Protein AF-A0A3S0FMB6-F1 (afdb_monomer_lite)

Sequence (71 aa):
MGFTGRLRKRLAVPLLIIGAGFFAIAATSPARADFRVCNATQNLVGVGIGYRAKAGWITEGWWHIEGSTCK

Structure (mmCIF, N/CA/C/O backbone):
data_AF-A0A3S0FMB6-F1
#
_entry.id   AF-A0A3S0FMB6-F1
#
loop_
_atom_site.group_PDB
_atom_site.id
_atom_site.type_symbol
_atom_site.label_atom_id
_atom_site.label_alt_id
_atom_site.label_comp_id
_atom_site.label_asym_id
_atom_site.label_entity_id
_atom_site.label_seq_id
_atom_site.pdbx_PDB_ins_code
_atom_site.Cartn_x
_atom_site.Cartn_y
_atom_site.Cartn_z
_atom_site.occupancy
_atom_site.B_iso_or_equiv
_atom_site.auth_seq_id
_atom_site.auth_comp_id
_atom_site.auth_asym_id
_atom_site.auth_atom_id
_atom_site.pdbx_PDB_model_num
ATOM 1 N N . MET A 1 1 ? 30.666 34.056 -41.074 1.00 50.59 1 MET A N 1
ATOM 2 C CA . MET A 1 1 ? 30.759 33.245 -39.834 1.00 50.59 1 MET A CA 1
ATOM 3 C C . MET A 1 1 ? 29.398 33.262 -39.137 1.00 50.59 1 MET A C 1
ATOM 5 O O . MET A 1 1 ? 29.011 34.310 -38.654 1.00 50.59 1 MET A O 1
ATOM 9 N N . GLY A 1 2 ? 28.605 32.182 -39.154 1.00 55.69 2 GLY A N 1
ATOM 10 C CA . GLY A 1 2 ? 27.253 32.224 -38.550 1.00 55.69 2 GLY A CA 1
ATOM 11 C C . GLY A 1 2 ? 26.397 30.954 -38.658 1.00 55.69 2 GLY A C 1
ATOM 12 O O . GLY A 1 2 ? 25.426 30.808 -37.917 1.00 55.69 2 GLY A O 1
ATOM 13 N N . PHE A 1 3 ? 26.764 30.007 -39.528 1.00 56.56 3 PHE A N 1
ATOM 14 C CA . PHE A 1 3 ? 26.017 28.754 -39.714 1.00 56.56 3 PHE A CA 1
ATOM 15 C C . PHE A 1 3 ? 26.376 27.656 -38.695 1.00 56.56 3 PHE A C 1
ATOM 17 O O . PHE A 1 3 ? 25.498 26.918 -38.250 1.00 56.56 3 PHE A O 1
ATOM 24 N N . THR A 1 4 ? 27.629 27.596 -38.234 1.00 57.22 4 THR A N 1
ATOM 25 C CA . THR A 1 4 ? 28.125 26.574 -37.288 1.00 57.22 4 THR A CA 1
ATOM 26 C C . THR A 1 4 ? 27.474 26.653 -35.901 1.00 57.22 4 THR A C 1
ATOM 28 O O . THR A 1 4 ? 27.158 25.626 -35.304 1.00 57.22 4 THR A O 1
ATOM 31 N N . GLY A 1 5 ? 27.186 27.858 -35.394 1.00 55.91 5 GLY A N 1
ATOM 32 C CA . GLY A 1 5 ? 26.546 28.046 -34.082 1.00 55.91 5 GLY A CA 1
ATOM 33 C C . GLY A 1 5 ? 25.047 27.716 -34.049 1.00 55.91 5 GLY A C 1
ATOM 34 O O . GLY A 1 5 ? 24.522 27.315 -33.010 1.00 55.91 5 GLY A O 1
ATOM 35 N N . ARG A 1 6 ? 24.348 27.851 -35.184 1.00 59.69 6 ARG A N 1
ATOM 36 C CA . ARG A 1 6 ? 22.895 27.626 -35.280 1.00 59.69 6 ARG A CA 1
ATOM 37 C C . ARG A 1 6 ? 22.561 26.136 -35.423 1.00 59.69 6 ARG A C 1
ATOM 39 O O . ARG A 1 6 ? 21.598 25.674 -34.819 1.00 59.69 6 ARG A O 1
ATOM 46 N N . LEU A 1 7 ? 23.402 25.377 -36.132 1.00 58.59 7 LEU A N 1
ATOM 47 C CA . LEU A 1 7 ? 23.300 23.917 -36.259 1.00 58.59 7 LEU A CA 1
ATOM 48 C C . LEU A 1 7 ? 23.625 23.193 -34.936 1.00 58.59 7 LEU A C 1
ATOM 50 O O . LEU A 1 7 ? 22.893 22.296 -34.526 1.00 58.59 7 LEU A O 1
ATOM 54 N N . ARG A 1 8 ? 24.650 23.661 -34.207 1.00 59.81 8 ARG A N 1
ATOM 55 C CA . ARG A 1 8 ? 25.045 23.132 -32.886 1.00 59.81 8 ARG A CA 1
ATOM 56 C C . ARG A 1 8 ? 23.946 23.300 -31.824 1.00 59.81 8 ARG A C 1
ATOM 58 O O . ARG A 1 8 ? 23.749 22.404 -31.013 1.00 59.81 8 ARG A O 1
ATOM 65 N N . LYS A 1 9 ? 23.180 24.401 -31.864 1.00 57.06 9 LYS A N 1
ATOM 66 C CA . LYS A 1 9 ? 22.010 24.618 -30.986 1.00 57.06 9 LYS A CA 1
ATOM 67 C C . LYS A 1 9 ? 20.791 23.762 -31.364 1.00 57.06 9 LYS A C 1
ATOM 69 O O . LYS A 1 9 ? 20.060 23.353 -30.471 1.00 57.06 9 LYS A O 1
ATOM 74 N N . ARG A 1 10 ? 20.576 23.466 -32.655 1.00 62.50 10 ARG A N 1
ATOM 75 C CA . ARG A 1 10 ? 19.443 22.640 -33.128 1.00 62.50 10 ARG A CA 1
ATOM 76 C C . ARG A 1 10 ? 19.589 21.153 -32.796 1.00 62.50 10 ARG A C 1
ATOM 78 O O . ARG A 1 10 ? 18.582 20.502 -32.560 1.00 62.50 10 ARG A O 1
ATOM 85 N N . LEU A 1 11 ? 20.818 20.642 -32.741 1.00 65.56 11 LEU A N 1
ATOM 86 C CA . LEU A 1 11 ? 21.108 19.259 -32.339 1.00 65.56 11 LEU A CA 1
ATOM 87 C C . LEU A 1 11 ? 21.216 19.081 -30.814 1.00 65.56 11 LEU A C 1
ATOM 89 O O . LEU A 1 11 ? 20.957 17.995 -30.311 1.00 65.56 11 LEU A O 1
ATOM 93 N N . ALA A 1 12 ? 21.548 20.137 -30.064 1.00 72.50 12 ALA A N 1
ATOM 94 C CA . ALA A 1 12 ? 21.707 20.062 -28.609 1.00 72.50 12 ALA A CA 1
ATOM 95 C C . ALA A 1 12 ? 20.385 19.821 -27.855 1.00 72.50 12 ALA A C 1
ATOM 97 O O . ALA A 1 12 ? 20.367 19.083 -26.877 1.00 72.50 12 ALA A O 1
ATOM 98 N N . VAL A 1 13 ? 19.278 20.414 -28.314 1.00 76.44 13 VAL A N 1
ATOM 99 C CA . VAL A 1 13 ? 17.957 20.276 -27.674 1.00 76.44 13 VAL A CA 1
ATOM 100 C C . VAL A 1 13 ? 17.417 18.836 -27.717 1.00 76.44 13 VAL A C 1
ATOM 102 O O . VAL A 1 13 ? 17.104 18.313 -26.650 1.00 76.44 13 VAL A O 1
ATOM 105 N N . PRO A 1 14 ? 17.331 18.144 -28.872 1.00 78.50 14 PRO A N 1
ATOM 106 C CA . PRO A 1 14 ? 16.847 16.761 -28.900 1.00 78.50 14 PRO A CA 1
ATOM 107 C C . PRO A 1 14 ? 17.773 15.804 -28.140 1.00 78.50 14 PRO A C 1
ATOM 109 O O . PRO A 1 14 ? 17.292 14.886 -27.485 1.00 78.50 14 PRO A O 1
ATOM 112 N N . LEU A 1 15 ? 19.088 16.047 -28.154 1.00 85.00 15 LEU A N 1
ATOM 113 C CA . LEU A 1 15 ? 20.046 15.232 -27.407 1.00 85.00 15 LEU A CA 1
ATOM 114 C C . LEU A 1 15 ? 19.877 15.388 -25.885 1.00 85.00 15 LEU A C 1
ATOM 116 O O . LEU A 1 15 ? 19.983 14.407 -25.155 1.00 85.00 15 LEU A O 1
ATOM 120 N N . LEU A 1 16 ? 19.556 16.598 -25.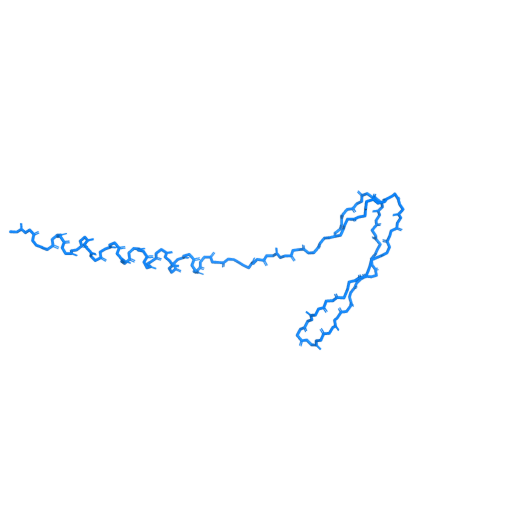411 1.00 86.56 16 LEU A N 1
ATOM 121 C CA . LEU A 1 16 ? 19.222 16.854 -24.006 1.00 86.56 16 LEU A CA 1
ATOM 122 C C . LEU A 1 16 ? 17.915 16.175 -23.588 1.00 86.56 16 LEU A C 1
ATOM 124 O O . LEU A 1 16 ? 17.856 15.609 -22.502 1.00 86.56 16 LEU A O 1
ATOM 128 N N . ILE A 1 17 ? 16.890 16.193 -24.446 1.00 89.12 17 ILE A N 1
ATOM 129 C CA . ILE A 1 17 ? 15.609 15.513 -24.183 1.00 89.12 17 ILE A CA 1
ATOM 130 C C . ILE A 1 17 ? 15.834 14.000 -24.053 1.00 89.12 17 ILE A C 1
ATOM 132 O O . ILE A 1 17 ? 15.368 13.384 -23.096 1.00 89.12 17 ILE A O 1
ATOM 136 N N . ILE A 1 18 ? 16.588 13.408 -24.986 1.00 90.88 18 ILE A N 1
ATOM 137 C CA . ILE A 1 18 ? 16.921 11.977 -24.964 1.00 90.88 18 ILE A CA 1
ATOM 138 C C . ILE A 1 18 ? 17.755 11.645 -23.723 1.00 90.88 18 ILE A C 1
ATOM 140 O O . ILE A 1 18 ? 17.441 10.688 -23.020 1.00 90.88 18 ILE A O 1
ATOM 144 N N . GLY A 1 19 ? 18.771 12.456 -23.415 1.00 91.19 19 GLY A N 1
ATOM 145 C CA . GLY A 1 19 ? 19.601 12.281 -22.223 1.00 91.19 19 GLY A CA 1
ATOM 146 C C . GLY A 1 19 ? 18.798 12.353 -20.919 1.00 91.19 19 GLY A C 1
ATOM 147 O O . GLY A 1 19 ? 18.981 11.508 -20.047 1.00 91.19 19 GLY A O 1
ATOM 148 N N . ALA A 1 20 ? 17.864 13.302 -20.805 1.00 90.19 20 ALA A N 1
ATOM 149 C CA . ALA A 1 20 ? 16.982 13.433 -19.644 1.00 90.19 20 ALA A CA 1
ATOM 150 C C . ALA A 1 20 ? 16.016 12.244 -19.507 1.00 90.19 20 ALA A C 1
ATOM 152 O O . ALA A 1 20 ? 15.826 11.733 -18.405 1.00 90.19 20 ALA A O 1
ATOM 153 N N . GLY A 1 21 ? 15.449 11.767 -20.621 1.00 90.88 21 GLY A N 1
ATOM 154 C CA . GLY A 1 21 ? 14.599 10.574 -20.630 1.00 90.88 21 GLY A CA 1
ATOM 155 C C . GLY A 1 21 ? 15.361 9.317 -20.208 1.00 90.88 21 GLY A C 1
ATOM 156 O O . GLY A 1 21 ? 14.879 8.550 -19.377 1.00 90.88 21 GLY A O 1
ATOM 157 N N . PHE A 1 22 ? 16.585 9.140 -20.711 1.00 92.56 22 PHE A N 1
ATOM 158 C CA . PHE A 1 22 ? 17.440 8.011 -20.341 1.00 92.56 22 PHE A CA 1
ATOM 159 C C . PHE A 1 22 ? 17.825 8.049 -18.857 1.00 92.56 22 PHE A C 1
ATOM 161 O O . PHE A 1 22 ? 17.781 7.025 -18.178 1.00 92.56 22 PHE A O 1
ATOM 168 N N . PHE A 1 23 ? 18.139 9.238 -18.333 1.00 92.12 23 PHE A N 1
ATOM 169 C CA . PHE A 1 23 ? 18.432 9.431 -16.914 1.00 92.12 23 PHE A CA 1
ATOM 170 C C . PHE A 1 23 ? 17.220 9.128 -16.022 1.00 92.12 23 PHE A C 1
ATOM 172 O O . PHE A 1 23 ? 17.373 8.465 -15.001 1.00 92.12 23 PHE A O 1
ATOM 179 N N . ALA A 1 24 ? 16.012 9.541 -16.419 1.00 90.44 24 ALA A N 1
ATOM 180 C CA . ALA A 1 24 ? 14.789 9.254 -15.668 1.00 90.44 24 ALA A CA 1
ATOM 181 C C . ALA A 1 24 ? 14.503 7.745 -15.561 1.00 90.44 24 ALA A C 1
ATOM 183 O O . ALA A 1 24 ? 14.116 7.268 -14.4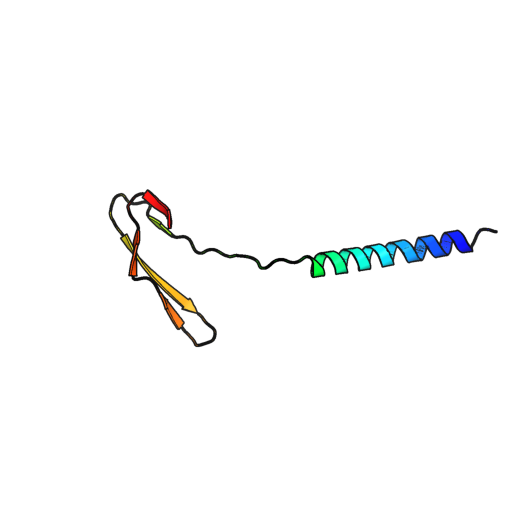97 1.00 90.44 24 ALA A O 1
ATOM 184 N N . ILE A 1 25 ? 14.741 6.988 -16.638 1.00 90.69 25 ILE A N 1
ATOM 185 C CA . ILE A 1 25 ? 14.586 5.525 -16.648 1.00 90.69 25 ILE A CA 1
ATOM 186 C C . ILE A 1 25 ? 15.697 4.850 -15.829 1.00 90.69 25 ILE A C 1
ATOM 188 O O . ILE A 1 25 ? 15.445 3.882 -15.119 1.00 90.69 25 ILE A O 1
ATOM 192 N N . ALA A 1 26 ? 16.927 5.363 -15.887 1.00 91.12 26 ALA A N 1
ATOM 193 C CA . ALA A 1 26 ? 18.029 4.842 -15.080 1.00 91.12 26 ALA A CA 1
ATOM 194 C C . ALA A 1 26 ? 17.855 5.125 -13.574 1.00 91.12 26 ALA A C 1
ATOM 196 O O . ALA A 1 26 ? 18.382 4.387 -12.746 1.00 91.12 26 ALA A O 1
ATOM 197 N N . ALA A 1 27 ? 17.105 6.171 -13.214 1.00 90.81 27 ALA A N 1
ATOM 198 C CA . ALA A 1 27 ? 16.855 6.585 -11.835 1.00 90.81 27 ALA A CA 1
ATOM 199 C C . ALA A 1 27 ? 15.628 5.910 -11.184 1.00 90.81 27 ALA A C 1
ATOM 201 O O . ALA A 1 27 ? 15.212 6.322 -10.100 1.00 90.81 27 ALA A O 1
ATOM 202 N N . THR A 1 28 ? 15.024 4.889 -11.805 1.00 91.19 28 THR A N 1
ATOM 203 C CA . THR A 1 28 ? 13.870 4.200 -11.207 1.00 91.19 28 THR A CA 1
ATOM 204 C C . THR A 1 28 ? 14.288 3.408 -9.971 1.00 91.19 28 THR A C 1
ATOM 206 O O . THR A 1 28 ? 15.229 2.616 -10.026 1.00 91.19 28 THR A O 1
ATOM 209 N N . SER A 1 29 ? 13.548 3.554 -8.875 1.00 88.94 29 SER A N 1
ATOM 210 C CA . SER A 1 29 ? 13.672 2.714 -7.684 1.00 88.94 29 SER A CA 1
ATOM 211 C C . SER A 1 29 ? 12.534 1.684 -7.625 1.00 88.94 29 SER A C 1
ATOM 213 O O . SER A 1 29 ? 11.471 1.896 -8.218 1.00 88.94 29 SER A O 1
ATOM 215 N N . PRO A 1 30 ? 12.722 0.543 -6.938 1.00 88.25 30 PRO A N 1
ATOM 216 C CA . PRO A 1 30 ? 11.650 -0.430 -6.761 1.00 88.25 30 PRO A CA 1
ATOM 217 C C . PRO A 1 30 ? 10.473 0.191 -5.995 1.00 88.25 30 PRO A C 1
ATOM 219 O O . PRO A 1 30 ? 10.642 0.690 -4.882 1.00 88.25 30 PRO A O 1
ATOM 222 N N . ALA A 1 31 ? 9.269 0.109 -6.567 1.00 83.75 31 ALA A N 1
ATOM 223 C CA . ALA A 1 31 ? 8.042 0.509 -5.886 1.00 83.75 31 ALA A CA 1
ATOM 224 C C . ALA A 1 31 ? 7.720 -0.501 -4.773 1.00 83.75 31 ALA A C 1
ATOM 226 O O . ALA A 1 31 ? 7.424 -1.668 -5.037 1.00 83.75 31 ALA A O 1
ATOM 227 N N . ARG A 1 32 ? 7.806 -0.061 -3.515 1.00 81.25 32 ARG A N 1
ATOM 228 C CA . ARG A 1 32 ? 7.438 -0.866 -2.345 1.00 81.25 32 ARG A CA 1
ATOM 229 C C . ARG A 1 32 ? 5.935 -0.714 -2.125 1.00 81.25 32 ARG A C 1
ATOM 231 O O . ARG A 1 32 ? 5.471 0.364 -1.776 1.00 81.25 32 ARG A O 1
ATOM 238 N N . ALA A 1 33 ? 5.182 -1.779 -2.377 1.00 81.38 33 ALA A N 1
ATOM 239 C CA . ALA A 1 33 ? 3.771 -1.861 -2.026 1.00 81.38 33 ALA A CA 1
ATOM 240 C C . ALA A 1 33 ? 3.656 -2.651 -0.720 1.00 81.38 33 ALA A C 1
ATOM 242 O O . ALA A 1 33 ? 3.570 -3.878 -0.736 1.00 81.38 33 ALA A O 1
ATOM 243 N N . ASP A 1 34 ? 3.728 -1.947 0.408 1.00 82.69 34 ASP A N 1
ATOM 244 C CA . ASP A 1 34 ? 3.535 -2.571 1.713 1.00 82.69 34 ASP A CA 1
ATOM 245 C C . ASP A 1 34 ? 2.046 -2.890 1.903 1.00 82.69 34 ASP A C 1
ATOM 247 O O . ASP A 1 34 ? 1.184 -2.019 1.772 1.00 82.69 34 ASP A O 1
ATOM 251 N N . PHE A 1 35 ? 1.735 -4.147 2.207 1.00 84.38 35 PHE A N 1
ATOM 252 C CA . PHE A 1 35 ? 0.386 -4.558 2.580 1.00 84.38 35 PHE A CA 1
ATOM 253 C C . PHE A 1 35 ? 0.132 -4.196 4.048 1.00 84.38 35 PHE A C 1
ATOM 255 O O . PHE A 1 35 ? 0.948 -4.527 4.907 1.00 84.38 35 PHE A O 1
ATOM 262 N N . ARG A 1 36 ? -0.985 -3.511 4.327 1.00 87.12 36 ARG A N 1
ATOM 263 C CA . ARG A 1 36 ? -1.393 -3.094 5.676 1.00 87.12 36 ARG A CA 1
ATOM 264 C C . ARG A 1 36 ? -2.846 -3.455 5.930 1.00 87.12 36 A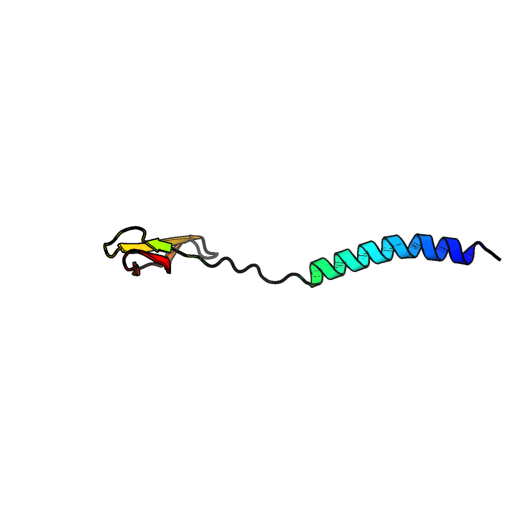RG A C 1
ATOM 266 O O . ARG A 1 36 ? -3.691 -3.262 5.054 1.00 87.12 36 ARG A O 1
ATOM 273 N N . VAL A 1 37 ? -3.140 -3.915 7.140 1.00 89.62 37 VAL A N 1
ATOM 274 C CA . VAL A 1 37 ? -4.504 -4.212 7.588 1.00 89.62 37 VAL A CA 1
ATOM 275 C C . VAL A 1 37 ? -4.792 -3.451 8.872 1.00 89.62 37 VAL A C 1
ATOM 277 O O . VAL A 1 37 ? -4.020 -3.501 9.826 1.00 89.62 37 VAL A O 1
ATOM 280 N N . CYS A 1 38 ? -5.927 -2.758 8.898 1.00 91.81 38 CYS A N 1
ATOM 281 C CA . CYS A 1 38 ? -6.397 -2.009 10.056 1.00 91.81 38 CYS A CA 1
ATOM 282 C C . CYS A 1 38 ? -7.639 -2.666 10.653 1.00 91.81 38 CYS A C 1
ATOM 284 O O . CYS A 1 38 ? -8.617 -2.912 9.944 1.00 91.81 38 CYS A O 1
ATOM 286 N N . ASN A 1 39 ? -7.619 -2.905 11.962 1.00 95.19 39 ASN A N 1
ATOM 287 C CA . ASN A 1 39 ? -8.793 -3.329 12.709 1.00 95.19 39 ASN A CA 1
ATOM 288 C C . ASN A 1 39 ? -9.506 -2.094 13.272 1.00 95.19 39 ASN A C 1
ATOM 290 O O . ASN A 1 39 ? -9.039 -1.486 14.227 1.00 95.19 39 ASN A O 1
ATOM 294 N N . ALA A 1 40 ? -10.647 -1.728 12.687 1.00 93.75 40 ALA A N 1
ATOM 295 C CA . ALA A 1 40 ? -11.462 -0.599 13.146 1.00 93.75 40 ALA A CA 1
ATOM 296 C C . ALA A 1 40 ? -12.431 -0.959 14.293 1.00 93.75 40 ALA A C 1
ATOM 298 O O . ALA A 1 40 ? -13.232 -0.127 14.714 1.00 93.75 40 ALA A O 1
ATOM 299 N N . THR A 1 41 ? -12.404 -2.203 14.774 1.00 95.62 41 THR A N 1
ATOM 300 C CA . THR A 1 41 ? -13.244 -2.668 15.884 1.00 95.62 41 THR A CA 1
ATOM 301 C C . THR A 1 41 ? -12.485 -2.598 17.208 1.00 95.62 41 THR A C 1
ATOM 303 O O . THR A 1 41 ? -11.267 -2.455 17.223 1.00 95.62 41 THR A O 1
ATOM 306 N N . GLN A 1 42 ? -13.198 -2.722 18.332 1.00 94.06 42 GLN A N 1
ATOM 307 C CA . GLN A 1 42 ? -12.578 -2.783 19.664 1.00 94.06 42 GLN A CA 1
ATOM 308 C C . GLN A 1 42 ? -12.093 -4.191 20.040 1.00 94.06 42 GLN A C 1
ATOM 310 O O . GLN A 1 42 ? -11.324 -4.346 20.984 1.00 94.06 42 GLN A O 1
ATOM 315 N N . ASN A 1 43 ? -12.539 -5.219 19.315 1.00 95.00 43 ASN A N 1
ATOM 316 C CA . ASN A 1 43 ? -12.216 -6.609 19.614 1.00 95.00 43 ASN A CA 1
ATOM 317 C C . ASN A 1 43 ? -11.022 -7.082 18.791 1.00 95.00 43 ASN A C 1
ATOM 319 O O . ASN A 1 43 ? -10.736 -6.551 17.720 1.00 95.00 43 ASN A O 1
ATOM 323 N N . LEU A 1 44 ? -10.347 -8.120 19.276 1.00 93.81 44 LEU A N 1
ATOM 324 C CA . LEU A 1 44 ? -9.276 -8.781 18.542 1.00 93.81 44 LEU A CA 1
ATOM 325 C C . LEU A 1 44 ? -9.837 -9.502 17.309 1.00 93.81 44 LEU A C 1
ATOM 327 O O . LEU A 1 44 ? -10.832 -10.223 17.398 1.00 93.81 44 LEU A O 1
ATOM 331 N N . VAL A 1 45 ? -9.176 -9.315 16.165 1.00 94.1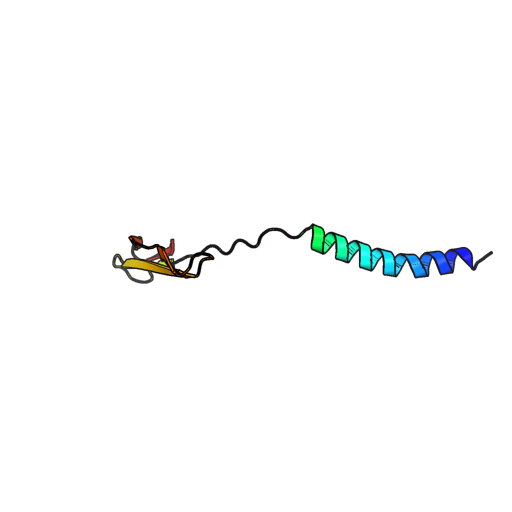2 45 VAL A N 1
ATOM 332 C CA . VAL A 1 45 ? -9.551 -9.932 14.884 1.00 94.12 45 VAL A CA 1
ATOM 333 C C . VAL A 1 45 ? -8.387 -10.766 14.356 1.00 94.12 45 VAL A C 1
ATOM 335 O O . VAL A 1 45 ? -7.244 -10.308 14.331 1.00 94.12 45 VAL A O 1
ATOM 338 N N . GLY A 1 46 ? -8.677 -11.996 13.928 1.00 92.88 46 GLY A N 1
ATOM 339 C CA . GLY A 1 46 ? -7.736 -12.848 13.201 1.00 92.88 46 GLY A CA 1
ATOM 340 C C . GLY A 1 46 ? -7.812 -12.600 11.695 1.00 92.88 46 GLY A C 1
ATOM 341 O O . GLY A 1 46 ? -8.909 -12.497 11.145 1.00 92.88 46 GLY A O 1
ATOM 342 N N . VAL A 1 47 ? -6.661 -12.510 11.024 1.00 92.06 47 VAL A N 1
ATOM 343 C CA . VAL A 1 47 ? -6.584 -12.202 9.584 1.00 92.06 47 VAL A CA 1
ATOM 344 C C . VAL A 1 47 ? -5.828 -13.284 8.816 1.00 92.06 47 VAL A C 1
ATOM 346 O O . VAL A 1 47 ? -4.773 -13.750 9.242 1.00 92.06 47 VAL A O 1
ATOM 349 N N . GLY A 1 48 ? -6.361 -13.647 7.647 1.00 92.81 48 GLY A N 1
ATOM 350 C CA . GLY A 1 48 ? -5.730 -14.507 6.647 1.00 92.81 48 GLY A CA 1
ATOM 351 C C . GLY A 1 48 ? -5.676 -13.823 5.283 1.00 92.81 48 GLY A C 1
ATOM 352 O O . GLY A 1 48 ? -6.646 -13.172 4.899 1.00 92.81 48 GLY A O 1
ATOM 353 N N . ILE A 1 49 ? -4.567 -13.960 4.551 1.00 90.44 49 ILE A N 1
ATOM 354 C CA . ILE A 1 49 ? -4.408 -13.431 3.193 1.00 90.44 49 ILE A CA 1
ATOM 355 C C . ILE A 1 49 ? -4.003 -14.530 2.211 1.00 90.44 49 ILE A C 1
ATOM 357 O O . ILE A 1 49 ? -2.992 -15.204 2.372 1.00 90.44 49 ILE A O 1
ATOM 361 N N . GLY A 1 50 ? -4.784 -14.672 1.144 1.00 92.88 50 GLY A N 1
ATOM 362 C CA . GLY A 1 50 ? -4.417 -15.457 -0.029 1.00 92.88 50 GLY A CA 1
ATOM 363 C C . GLY A 1 50 ? -3.981 -14.539 -1.164 1.00 92.88 50 GLY A C 1
ATOM 364 O O . GLY A 1 50 ? -4.719 -13.623 -1.523 1.00 92.88 50 GLY A O 1
ATOM 365 N N . TYR A 1 51 ? -2.814 -14.783 -1.753 1.00 90.69 51 TYR A N 1
ATOM 366 C CA . TYR A 1 51 ? -2.339 -14.041 -2.920 1.00 90.69 51 TYR A CA 1
ATOM 367 C C . TYR A 1 51 ? -1.749 -14.972 -3.981 1.00 90.69 51 TYR A C 1
ATOM 369 O O . TYR A 1 51 ? -1.365 -16.114 -3.719 1.00 90.69 51 TYR A O 1
ATOM 377 N N . ARG A 1 52 ? -1.709 -14.488 -5.224 1.00 91.88 52 ARG A N 1
ATOM 378 C CA . ARG A 1 52 ? -1.162 -15.243 -6.352 1.00 91.88 52 ARG A CA 1
ATOM 379 C C . ARG A 1 52 ? 0.336 -14.985 -6.470 1.00 91.88 52 ARG A C 1
ATOM 381 O O . ARG A 1 52 ? 0.757 -13.857 -6.713 1.00 91.88 52 ARG A O 1
ATOM 388 N N . ALA A 1 53 ? 1.127 -16.042 -6.362 1.00 89.44 53 ALA A N 1
ATOM 389 C CA . ALA A 1 53 ? 2.561 -16.037 -6.601 1.00 89.44 53 ALA A CA 1
ATOM 390 C C . ALA A 1 53 ? 2.907 -16.780 -7.901 1.00 89.44 53 ALA A C 1
ATOM 392 O O . ALA A 1 53 ? 2.053 -17.390 -8.549 1.00 89.44 53 ALA A O 1
ATOM 393 N N . LYS A 1 54 ? 4.192 -16.762 -8.278 1.00 89.31 54 LYS A N 1
ATOM 394 C CA . LYS A 1 54 ? 4.692 -17.475 -9.468 1.00 89.31 54 LYS A CA 1
ATOM 395 C C . LYS A 1 54 ? 4.391 -18.978 -9.430 1.00 89.31 54 LYS A C 1
ATOM 397 O O . LYS A 1 54 ? 4.133 -19.563 -10.473 1.00 89.31 54 LYS A O 1
ATOM 402 N N . ALA A 1 55 ? 4.413 -19.578 -8.239 1.00 90.38 55 ALA A N 1
ATOM 403 C CA . ALA A 1 55 ? 4.162 -21.003 -8.031 1.00 90.38 55 ALA A CA 1
ATOM 404 C C . ALA A 1 55 ? 2.668 -21.366 -7.890 1.00 90.38 55 ALA A C 1
ATOM 406 O O . ALA A 1 55 ? 2.346 -22.543 -7.774 1.00 90.38 55 ALA A O 1
ATOM 407 N N . GLY A 1 56 ? 1.758 -20.384 -7.898 1.00 93.56 56 GLY A N 1
ATOM 408 C CA . GLY A 1 56 ? 0.325 -20.600 -7.682 1.00 93.56 56 GLY A CA 1
ATOM 409 C C . GLY A 1 56 ? -0.236 -19.752 -6.543 1.00 93.56 56 GLY A C 1
ATOM 410 O O . GLY A 1 56 ? 0.320 -18.711 -6.197 1.00 93.56 56 GLY A O 1
ATOM 411 N N . TRP A 1 57 ? -1.367 -20.174 -5.984 1.00 94.75 57 TRP A N 1
ATOM 412 C CA . TRP A 1 57 ? -1.960 -19.523 -4.817 1.00 94.75 57 TRP A CA 1
ATOM 413 C C . TRP A 1 57 ? -1.153 -19.841 -3.561 1.00 94.75 57 TRP A C 1
ATOM 415 O O . TRP A 1 57 ? -0.864 -21.003 -3.287 1.00 94.75 57 TRP A O 1
ATOM 425 N N . ILE A 1 58 ? -0.808 -18.803 -2.804 1.00 93.25 58 ILE A N 1
ATOM 426 C CA . ILE A 1 58 ? -0.161 -18.910 -1.497 1.00 93.25 58 ILE A CA 1
ATOM 427 C C . ILE A 1 58 ? -1.078 -18.248 -0.476 1.00 93.25 58 ILE A C 1
ATOM 429 O O . ILE A 1 58 ? -1.680 -17.210 -0.752 1.00 93.25 58 ILE A O 1
ATOM 433 N N . THR A 1 59 ? -1.191 -18.861 0.698 1.00 92.38 59 THR A N 1
ATOM 434 C CA . THR A 1 59 ? -1.915 -18.307 1.841 1.00 92.38 59 THR A CA 1
ATOM 435 C C . THR A 1 59 ? -0.953 -18.052 2.988 1.00 92.38 59 THR A C 1
ATOM 437 O O . THR A 1 59 ? -0.295 -18.974 3.465 1.00 92.38 59 THR A O 1
ATOM 440 N N . GLU A 1 60 ? -0.917 -16.811 3.448 1.00 86.75 60 GLU A N 1
ATOM 441 C CA . GLU A 1 60 ? -0.296 -16.372 4.695 1.00 86.75 60 GLU A CA 1
ATOM 442 C C . GLU A 1 60 ? -1.403 -15.795 5.579 1.00 86.75 60 GLU A C 1
ATOM 444 O O . GLU A 1 60 ? -2.576 -15.807 5.194 1.00 86.75 60 GLU A O 1
ATOM 449 N N . GLY A 1 61 ? -1.118 -15.327 6.787 1.00 76.94 61 GLY A N 1
ATOM 450 C CA . GLY A 1 61 ? -2.237 -14.994 7.656 1.00 76.94 61 GLY A CA 1
ATOM 451 C C . GLY A 1 61 ? -1.941 -15.231 9.097 1.00 76.94 61 GLY A C 1
ATOM 452 O O . GLY A 1 61 ? -0.909 -14.816 9.564 1.00 76.94 61 GLY A O 1
ATOM 453 N N . TRP A 1 62 ? -2.824 -15.931 9.791 1.00 82.38 62 TRP A N 1
ATOM 454 C CA . TRP A 1 62 ? -2.655 -16.404 11.165 1.00 82.38 62 TRP A CA 1
ATOM 455 C C . TRP A 1 62 ? -2.085 -15.359 12.146 1.00 82.38 62 TRP A C 1
ATOM 457 O O . TRP A 1 62 ? -1.469 -15.712 13.149 1.00 82.38 62 TRP A O 1
ATOM 467 N N . TRP A 1 63 ? -2.319 -14.072 11.870 1.00 88.19 63 TRP A N 1
ATOM 468 C CA . TRP A 1 63 ? -1.990 -12.951 12.741 1.00 88.19 63 TRP A CA 1
ATOM 469 C C . TRP A 1 63 ? -3.246 -12.429 13.418 1.00 88.19 63 TRP A C 1
ATOM 471 O O . TRP A 1 63 ? -4.336 -12.412 12.840 1.00 88.19 63 TRP A O 1
ATOM 481 N N . HIS A 1 64 ? -3.050 -11.944 14.638 1.00 91.69 64 HIS A N 1
ATOM 482 C CA . HIS A 1 64 ? -4.056 -11.215 15.386 1.00 91.69 64 HIS A CA 1
ATOM 483 C C . HIS A 1 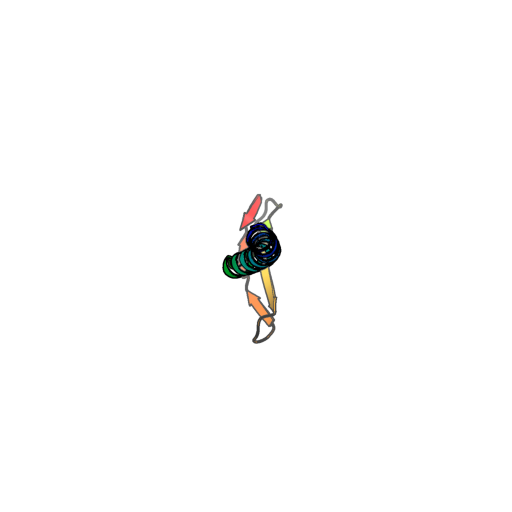64 ? -3.769 -9.718 15.326 1.00 91.69 64 HIS A C 1
ATOM 485 O O . HIS A 1 64 ? -2.639 -9.277 15.554 1.00 91.69 64 HIS A O 1
ATOM 491 N N . ILE A 1 65 ? -4.811 -8.946 15.033 1.00 92.19 65 ILE A N 1
ATOM 492 C CA . ILE A 1 65 ? -4.770 -7.488 15.016 1.00 92.19 65 ILE A CA 1
ATOM 493 C C . ILE A 1 65 ? -5.619 -6.991 16.180 1.00 92.19 65 ILE A C 1
ATOM 495 O O . ILE A 1 65 ? -6.825 -7.247 16.253 1.00 92.19 65 ILE A O 1
ATOM 499 N N . GLU A 1 66 ? -4.967 -6.296 17.106 1.00 93.75 66 GLU A N 1
ATOM 500 C CA . GLU A 1 66 ? -5.615 -5.666 18.252 1.00 93.75 66 GLU A CA 1
ATOM 501 C C . GLU A 1 66 ? -6.588 -4.576 17.794 1.00 93.75 66 GLU A C 1
ATOM 503 O O . GLU A 1 66 ? -6.438 -4.001 16.711 1.0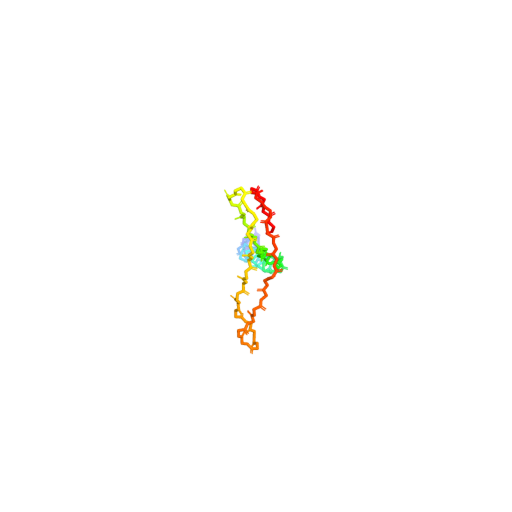0 93.75 66 GLU A O 1
ATOM 508 N N . GLY A 1 67 ? -7.595 -4.297 18.618 1.00 93.69 67 GLY A N 1
ATOM 509 C CA . GLY A 1 67 ? -8.611 -3.301 18.300 1.00 93.69 67 GLY A CA 1
ATOM 510 C C . GLY A 1 67 ? -8.017 -1.914 18.061 1.00 93.69 67 GLY A C 1
ATOM 511 O O . GLY A 1 67 ? -7.089 -1.497 18.751 1.00 93.69 67 GLY A O 1
ATOM 512 N N . SER A 1 68 ? -8.552 -1.199 17.075 1.00 93.12 68 SER A N 1
ATOM 513 C CA . SER A 1 68 ? -8.118 0.150 16.684 1.00 93.12 68 SER A CA 1
ATOM 514 C C . SER A 1 68 ? -6.638 0.268 16.275 1.00 93.12 68 SER A C 1
ATOM 516 O O . SER A 1 68 ? -6.080 1.365 16.314 1.00 93.12 68 SER A O 1
ATOM 518 N N . THR A 1 69 ? -5.988 -0.832 15.870 1.00 92.19 69 THR A N 1
ATOM 519 C CA . THR A 1 69 ? -4.587 -0.834 15.407 1.00 92.19 69 THR A CA 1
ATOM 520 C C . THR A 1 69 ? -4.459 -1.194 13.925 1.00 92.19 69 THR A C 1
ATOM 522 O O . THR A 1 69 ? -5.315 -1.876 13.357 1.00 92.19 69 THR A O 1
ATOM 525 N N . CYS A 1 70 ? -3.371 -0.744 13.292 1.00 90.44 70 CYS A N 1
ATOM 526 C CA . CYS A 1 70 ? -2.973 -1.139 11.940 1.00 90.44 70 CYS A CA 1
ATOM 527 C C . CYS A 1 70 ? -1.638 -1.885 11.986 1.00 90.44 70 CYS A C 1
ATOM 529 O O . CYS A 1 70 ? -0.721 -1.465 12.697 1.00 90.44 70 CYS A O 1
ATOM 531 N N . LYS A 1 71 ? -1.528 -2.974 11.224 1.00 81.75 71 LYS A N 1
ATOM 532 C CA . LYS A 1 71 ? -0.320 -3.799 11.090 1.00 81.75 71 LYS A CA 1
ATOM 533 C C . LYS A 1 71 ? 0.064 -3.893 9.618 1.00 81.75 71 LYS A C 1
ATOM 535 O O . LYS A 1 71 ? -0.849 -4.058 8.780 1.00 81.75 71 LYS A O 1
#

Foldseek 3Di:
DPPVVVVVVVVVVVVVVVVVVVVVVVPDDDDDDDDKDFAQAQAKDWFKDWDADPVGIDIDTRDIDHHGDMD

Radius of gyration: 26.7 Å; chains: 1; bounding box: 44×54×60 Å

Secondary structure (DSSP, 8-state):
--HHHHHHHHHHHHHHHHHHHHHHHHTPPP-------B--SSS-EEEEEEEEETTEEEEEEEEEE-TT-B-

pLDDT: mean 84.51, std 12.31, range [50.59, 95.62]